Protein AF-W9H7K6-F1 (afdb_monomer_lite)

Sequence (71 aa):
MPTSESYTARYHAGLNGVRVSDARGDPVEDAVATIIGDALDDLLDEMERRGMEWESCVFWIERKRPAQAAP

Foldseek 3Di:
DFDKWKKKWAQDVVVNWIWIATPVRHTDPDPVSVVVGVVCVVVLVVCVVVVHDRRPDMDMDIDGDDPPPDD

Structure (mmCIF, N/CA/C/O backbone):
data_AF-W9H7K6-F1
#
_entry.id   AF-W9H7K6-F1
#
loop_
_atom_site.group_PDB
_atom_site.id
_atom_site.type_symbol
_atom_site.label_atom_id
_atom_site.label_alt_id
_atom_site.label_comp_id
_atom_site.label_asym_id
_atom_site.label_entity_id
_atom_site.label_seq_id
_atom_site.pdbx_PDB_ins_code
_atom_site.Cartn_x
_atom_site.Cartn_y
_atom_site.Cartn_z
_atom_site.occupancy
_atom_site.B_iso_or_equiv
_atom_site.auth_seq_id
_atom_site.auth_comp_id
_atom_site.auth_asym_id
_atom_site.auth_atom_id
_atom_site.pdbx_PDB_model_num
ATOM 1 N N . MET A 1 1 ? 22.872 4.728 -17.500 1.00 39.22 1 MET A N 1
ATOM 2 C CA . MET A 1 1 ? 22.407 5.230 -16.189 1.00 39.22 1 MET A CA 1
ATOM 3 C C . MET A 1 1 ? 21.242 4.345 -15.773 1.00 39.22 1 MET A C 1
ATOM 5 O O . MET A 1 1 ? 20.351 4.199 -16.604 1.00 39.22 1 MET A O 1
ATOM 9 N N . PRO A 1 2 ? 21.243 3.695 -14.596 1.00 49.19 2 PRO A N 1
ATOM 10 C CA . PRO A 1 2 ? 20.033 3.034 -14.116 1.00 49.19 2 PRO A CA 1
ATOM 11 C C . PRO A 1 2 ? 18.940 4.100 -14.000 1.00 49.19 2 PRO A C 1
ATOM 13 O O . PRO A 1 2 ? 19.134 5.115 -13.335 1.00 49.19 2 PRO A O 1
ATOM 16 N N . THR A 1 3 ? 17.831 3.924 -14.710 1.00 58.06 3 THR A N 1
ATOM 17 C CA . THR A 1 3 ? 16.644 4.751 -14.497 1.00 58.06 3 THR A CA 1
ATOM 18 C C . THR A 1 3 ? 16.009 4.250 -13.205 1.00 58.06 3 THR A C 1
ATOM 20 O O . THR A 1 3 ? 15.452 3.152 -13.187 1.00 58.06 3 THR A O 1
ATOM 23 N N . SER A 1 4 ? 16.184 4.983 -12.105 1.00 67.94 4 SER A N 1
ATOM 24 C CA . SER A 1 4 ? 15.424 4.715 -10.883 1.00 67.94 4 SER A CA 1
ATOM 25 C C . SER A 1 4 ? 13.956 5.045 -11.141 1.00 67.94 4 SER A C 1
ATOM 27 O O . SER A 1 4 ? 13.652 6.102 -11.694 1.00 67.94 4 SER A O 1
ATOM 29 N N . GLU A 1 5 ? 13.064 4.136 -10.766 1.00 83.88 5 GLU A N 1
ATOM 30 C CA . GLU A 1 5 ? 11.618 4.354 -10.779 1.00 83.88 5 GLU A CA 1
ATOM 31 C C . GLU A 1 5 ? 11.164 4.618 -9.347 1.00 83.88 5 GLU A C 1
ATOM 33 O O . GLU A 1 5 ? 11.540 3.885 -8.431 1.00 83.88 5 GLU A O 1
ATOM 38 N N . SER A 1 6 ? 10.388 5.680 -9.156 1.00 89.12 6 SER A N 1
ATOM 39 C CA . SER A 1 6 ? 9.847 6.057 -7.853 1.00 89.12 6 SER A CA 1
ATOM 40 C C . SER A 1 6 ? 8.351 5.791 -7.831 1.00 89.12 6 SER A C 1
ATOM 42 O O . SER A 1 6 ? 7.644 6.152 -8.774 1.00 89.12 6 SER A O 1
ATOM 44 N N . TYR A 1 7 ? 7.892 5.190 -6.739 1.00 92.00 7 TYR A N 1
ATOM 45 C CA . TYR A 1 7 ? 6.494 4.864 -6.507 1.00 92.00 7 TYR A CA 1
ATOM 46 C C . TYR A 1 7 ? 6.043 5.369 -5.144 1.00 92.00 7 TYR A C 1
ATOM 48 O O . TYR A 1 7 ? 6.821 5.429 -4.186 1.00 92.00 7 TYR A O 1
ATOM 56 N N . THR A 1 8 ? 4.757 5.670 -5.063 1.00 93.81 8 THR A N 1
ATOM 57 C CA . THR A 1 8 ? 4.053 5.935 -3.817 1.00 93.81 8 THR A CA 1
ATOM 58 C C . THR A 1 8 ? 3.010 4.851 -3.624 1.00 93.81 8 THR A C 1
ATOM 60 O O . THR A 1 8 ? 2.212 4.596 -4.522 1.00 93.81 8 THR A O 1
ATOM 63 N N . ALA A 1 9 ? 2.995 4.228 -2.454 1.00 93.38 9 ALA A N 1
ATOM 64 C CA . ALA A 1 9 ? 2.004 3.229 -2.098 1.00 93.38 9 ALA A CA 1
ATOM 65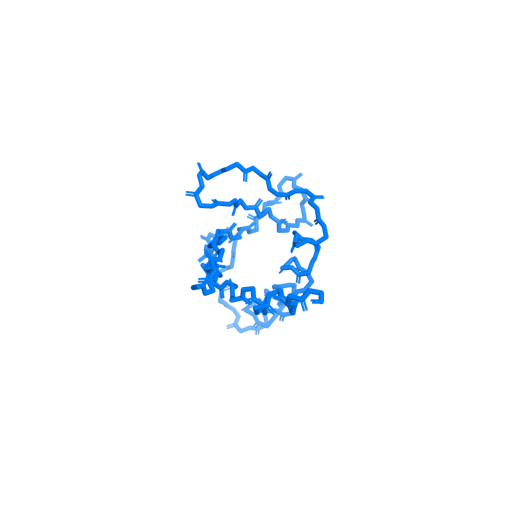 C C . ALA A 1 9 ? 1.253 3.650 -0.835 1.00 93.38 9 ALA A C 1
ATOM 67 O O . ALA A 1 9 ? 1.844 4.174 0.112 1.00 93.38 9 ALA A O 1
ATOM 68 N N . ARG A 1 10 ? -0.062 3.445 -0.833 1.00 92.19 10 ARG A N 1
ATOM 69 C CA . ARG A 1 10 ? -0.941 3.811 0.280 1.00 92.19 10 ARG A CA 1
ATOM 70 C C . ARG A 1 10 ? -2.046 2.77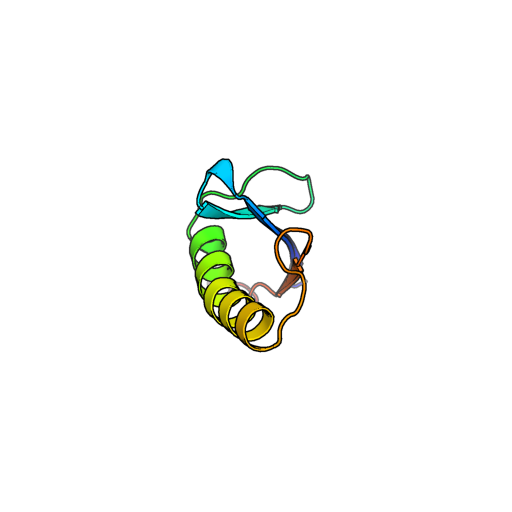8 0.437 1.00 92.19 10 ARG A C 1
ATOM 72 O O . ARG A 1 10 ? -2.628 2.348 -0.560 1.00 92.19 10 ARG A O 1
ATOM 79 N N . TYR A 1 11 ? -2.392 2.450 1.678 1.00 89.00 11 TYR A N 1
ATOM 80 C CA . TYR A 1 11 ? -3.585 1.658 1.942 1.00 89.00 11 TYR A CA 1
ATOM 81 C C . TYR A 1 11 ? -4.860 2.419 1.559 1.00 89.00 11 TYR A C 1
ATOM 83 O O . TYR A 1 11 ? -5.064 3.582 1.919 1.00 89.00 11 TYR A O 1
ATOM 91 N N . HIS A 1 12 ? -5.738 1.752 0.822 1.00 85.88 12 HIS A N 1
ATOM 92 C CA . HIS A 1 12 ? -6.993 2.305 0.356 1.00 85.88 12 HIS A CA 1
ATOM 93 C C . HIS A 1 12 ? -8.159 1.467 0.884 1.00 85.88 12 HIS A C 1
ATOM 95 O O . HIS A 1 12 ? -8.526 0.452 0.295 1.00 85.88 12 HIS A O 1
ATOM 101 N N . ALA A 1 13 ? -8.806 1.942 1.953 1.00 82.25 13 ALA A N 1
ATOM 102 C CA . ALA A 1 13 ? -9.907 1.237 2.618 1.00 82.25 13 ALA A CA 1
ATOM 103 C C . ALA A 1 13 ? -11.052 0.850 1.664 1.00 82.25 13 ALA A C 1
ATOM 105 O O . ALA A 1 13 ? -11.583 -0.250 1.744 1.00 82.25 13 ALA A O 1
ATOM 106 N N . GLY A 1 14 ? -11.387 1.708 0.692 1.00 82.94 14 GLY A N 1
ATOM 107 C CA . GLY A 1 14 ? -12.433 1.405 -0.296 1.00 82.94 14 GLY A CA 1
ATOM 108 C C . GLY A 1 14 ? -12.092 0.263 -1.263 1.00 82.94 14 GLY A C 1
ATOM 109 O O . GLY A 1 14 ? -12.984 -0.243 -1.933 1.00 82.94 14 GLY A O 1
ATOM 110 N N . LEU A 1 15 ? -10.817 -0.125 -1.349 1.00 81.06 15 LEU A N 1
ATOM 111 C CA . LEU A 1 15 ? -10.340 -1.259 -2.145 1.00 81.06 15 LEU A CA 1
ATOM 112 C C . LEU A 1 15 ? -9.918 -2.436 -1.258 1.00 81.06 15 LEU A C 1
ATOM 114 O O . LEU A 1 15 ? -9.603 -3.493 -1.791 1.00 81.06 15 LEU A O 1
ATOM 118 N N . ASN A 1 16 ? -9.900 -2.245 0.068 1.00 83.88 16 ASN A N 1
ATOM 119 C CA . ASN A 1 16 ? -9.315 -3.168 1.034 1.00 83.88 16 ASN A CA 1
ATOM 120 C C . ASN A 1 16 ? -7.927 -3.666 0.587 1.00 83.88 16 ASN A C 1
ATOM 122 O O . ASN A 1 16 ? -7.683 -4.868 0.513 1.00 83.88 16 ASN A O 1
ATOM 126 N N . GLY A 1 17 ? -7.052 -2.734 0.199 1.00 86.12 17 GLY A N 1
ATOM 127 C CA . GLY A 1 17 ? -5.738 -3.069 -0.339 1.00 86.12 17 GLY A CA 1
ATOM 128 C C . GLY A 1 17 ? -4.864 -1.853 -0.625 1.00 86.12 17 GLY A C 1
ATOM 129 O O . GLY A 1 17 ? -5.267 -0.703 -0.430 1.00 86.12 17 GLY A O 1
ATOM 130 N N . VAL A 1 18 ? -3.646 -2.111 -1.094 1.00 90.25 18 VAL A N 1
ATOM 131 C CA . VAL A 1 18 ? -2.651 -1.079 -1.400 1.00 90.25 18 VAL A CA 1
ATOM 132 C C . VAL A 1 18 ? -2.869 -0.519 -2.805 1.00 90.25 18 VAL A C 1
ATOM 134 O O . VAL A 1 18 ? -2.872 -1.250 -3.792 1.00 90.25 18 VAL A O 1
ATOM 137 N N . ARG A 1 19 ? -2.994 0.806 -2.910 1.00 91.44 19 ARG A N 1
ATOM 138 C CA . ARG A 1 19 ? -2.935 1.529 -4.183 1.00 91.44 19 ARG A CA 1
ATOM 139 C C . ARG A 1 19 ? -1.514 2.019 -4.422 1.00 91.44 19 ARG A C 1
ATOM 141 O O . ARG A 1 19 ? -0.951 2.698 -3.564 1.00 91.44 19 ARG A O 1
ATOM 148 N N . VAL A 1 20 ? -0.982 1.727 -5.604 1.00 93.31 20 VAL A N 1
ATOM 149 C CA . VAL A 1 20 ? 0.345 2.165 -6.045 1.00 93.31 20 VAL A CA 1
ATOM 150 C C . VAL A 1 20 ? 0.199 3.222 -7.136 1.00 93.31 20 VAL A C 1
ATOM 152 O O . VAL A 1 20 ? -0.594 3.064 -8.063 1.00 93.31 20 VAL A O 1
ATOM 155 N N . SER A 1 21 ? 0.971 4.295 -7.018 1.00 93.88 21 SER A N 1
ATOM 156 C CA . SER A 1 21 ? 1.086 5.369 -7.999 1.00 93.88 21 SER A CA 1
ATOM 157 C C . SER A 1 21 ? 2.546 5.560 -8.398 1.00 93.88 21 SER A C 1
ATOM 159 O O . SER A 1 21 ? 3.448 5.360 -7.582 1.00 93.88 21 SER A O 1
ATOM 161 N N . ASP A 1 22 ? 2.787 5.952 -9.645 1.00 91.62 22 ASP A N 1
ATOM 162 C CA . ASP A 1 22 ? 4.117 6.332 -10.116 1.00 91.62 22 ASP A CA 1
ATOM 163 C C . ASP A 1 22 ? 4.515 7.744 -9.635 1.00 91.62 22 ASP A C 1
ATOM 165 O O . ASP A 1 22 ? 3.774 8.428 -8.925 1.00 91.62 22 ASP A O 1
ATOM 169 N N . ALA A 1 23 ? 5.694 8.212 -10.049 1.00 87.69 23 ALA A N 1
ATOM 170 C CA . ALA A 1 23 ? 6.205 9.540 -9.703 1.00 87.69 23 ALA A CA 1
ATOM 171 C C . ALA A 1 23 ? 5.335 10.716 -10.199 1.00 87.69 23 ALA A C 1
ATOM 173 O O . ALA A 1 23 ? 5.530 11.848 -9.754 1.00 87.69 23 ALA A O 1
ATOM 174 N N . ARG A 1 24 ? 4.413 10.481 -11.139 1.00 87.75 24 ARG A N 1
ATOM 175 C CA . ARG A 1 24 ? 3.458 11.476 -11.651 1.00 87.75 24 ARG A CA 1
ATOM 176 C C . ARG A 1 24 ? 2.130 11.437 -10.896 1.00 87.75 24 ARG A C 1
ATOM 178 O O . ARG A 1 24 ? 1.322 12.348 -11.058 1.00 87.75 24 ARG A O 1
ATOM 185 N N . GLY A 1 25 ? 1.934 10.432 -10.043 1.00 88.31 25 GLY A N 1
ATOM 186 C CA . GLY A 1 25 ? 0.690 10.174 -9.326 1.00 88.31 25 GLY A CA 1
ATOM 187 C C . GLY A 1 25 ? -0.268 9.260 -10.090 1.00 88.31 25 GLY A C 1
ATOM 188 O O . GLY A 1 25 ? -1.348 8.954 -9.574 1.00 88.31 25 GLY A O 1
ATOM 189 N N . ASP A 1 26 ? 0.119 8.792 -11.277 1.00 90.44 26 ASP A N 1
ATOM 190 C CA . ASP A 1 26 ? -0.721 7.935 -12.103 1.00 90.44 26 ASP A CA 1
ATOM 191 C C . ASP A 1 26 ? -0.784 6.530 -11.483 1.00 90.44 26 ASP A C 1
ATOM 193 O O . ASP A 1 26 ? 0.243 6.019 -11.021 1.00 90.44 26 ASP A O 1
ATOM 197 N N . PRO A 1 27 ? -1.973 5.902 -11.400 1.00 90.56 27 PRO A N 1
ATOM 198 C CA . PRO A 1 27 ? -2.100 4.568 -10.831 1.00 90.56 27 PRO A CA 1
ATOM 199 C C . PRO A 1 27 ? -1.301 3.552 -11.651 1.00 90.56 27 PRO A C 1
ATOM 201 O O . PRO A 1 27 ? -1.373 3.527 -12.879 1.00 90.56 27 PRO A O 1
ATOM 204 N N . VAL A 1 28 ? -0.567 2.694 -10.948 1.00 90.44 28 VAL A N 1
ATOM 205 C CA . VAL A 1 28 ? 0.140 1.554 -11.531 1.00 90.44 28 VAL A CA 1
ATOM 206 C C . VAL A 1 28 ? -0.728 0.321 -11.314 1.00 90.44 28 VAL A C 1
ATOM 208 O O . VAL A 1 28 ? -1.087 0.013 -10.182 1.00 90.44 28 VAL A O 1
ATOM 211 N N . GLU A 1 29 ? -1.081 -0.372 -12.395 1.00 83.81 29 GLU A N 1
ATOM 212 C CA . GLU A 1 29 ? -1.932 -1.578 -12.363 1.00 83.81 29 GLU A CA 1
ATOM 213 C C . GLU A 1 29 ? -1.199 -2.829 -12.879 1.00 83.81 29 GLU A C 1
ATOM 215 O O . GLU A 1 29 ? -1.792 -3.894 -13.038 1.00 83.81 29 GLU A O 1
ATOM 220 N N . ASP A 1 30 ? 0.095 -2.709 -13.176 1.00 83.50 30 ASP A N 1
ATOM 221 C CA . ASP A 1 30 ? 0.901 -3.801 -13.713 1.00 83.50 30 ASP A CA 1
ATOM 222 C C . ASP A 1 30 ? 1.508 -4.690 -12.607 1.00 83.50 30 ASP A C 1
ATOM 224 O O . ASP A 1 30 ? 1.251 -4.530 -11.413 1.00 83.50 30 ASP A O 1
ATOM 228 N N . ALA A 1 31 ? 2.359 -5.640 -13.009 1.00 87.12 31 ALA A N 1
ATOM 229 C CA . ALA A 1 31 ? 3.040 -6.554 -12.093 1.00 87.12 31 ALA A CA 1
ATOM 230 C C . ALA A 1 31 ? 3.846 -5.846 -10.983 1.00 87.12 31 ALA A C 1
ATOM 232 O O . ALA A 1 31 ? 4.100 -6.445 -9.940 1.00 87.12 31 ALA A O 1
ATOM 233 N N . VAL A 1 32 ? 4.260 -4.588 -11.177 1.00 85.75 32 VAL A N 1
ATOM 234 C CA . VAL A 1 32 ? 4.964 -3.812 -10.148 1.00 85.75 32 VAL A CA 1
A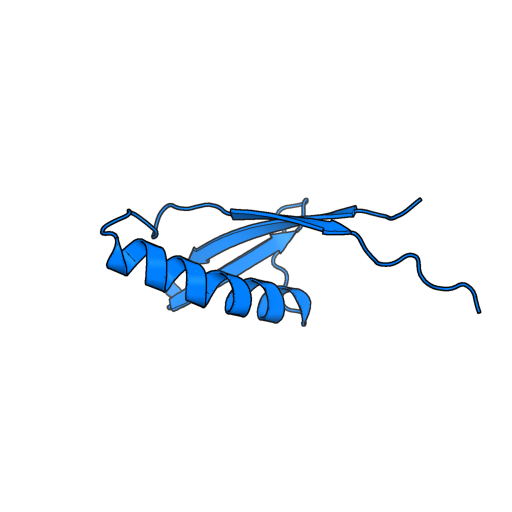TOM 235 C C . VAL A 1 32 ? 4.031 -3.478 -8.991 1.00 85.75 32 VAL A C 1
ATOM 237 O O . VAL A 1 32 ? 4.452 -3.567 -7.839 1.00 85.75 32 VAL A O 1
ATOM 240 N N . ALA A 1 33 ? 2.772 -3.143 -9.277 1.00 86.81 33 ALA A N 1
ATOM 241 C CA . ALA A 1 33 ? 1.791 -2.846 -8.242 1.00 86.81 33 ALA A CA 1
ATOM 242 C C . ALA A 1 33 ? 1.495 -4.072 -7.374 1.00 86.81 33 ALA A C 1
ATOM 244 O O . ALA A 1 33 ? 1.453 -3.939 -6.154 1.00 86.81 33 ALA A O 1
ATOM 245 N N . THR A 1 34 ? 1.387 -5.261 -7.979 1.00 89.12 34 THR A N 1
ATOM 246 C CA . THR A 1 34 ? 1.247 -6.525 -7.237 1.00 89.12 34 THR A CA 1
ATOM 247 C C . THR A 1 34 ? 2.450 -6.773 -6.331 1.00 89.12 34 THR A C 1
ATOM 249 O O . THR A 1 34 ? 2.276 -6.968 -5.138 1.00 89.12 34 THR A O 1
ATOM 252 N N . ILE A 1 35 ? 3.677 -6.669 -6.860 1.00 89.00 35 ILE A N 1
ATOM 253 C CA . ILE A 1 35 ? 4.903 -6.892 -6.072 1.00 89.00 35 ILE A CA 1
ATOM 254 C C . ILE A 1 35 ? 4.996 -5.923 -4.885 1.00 89.00 35 ILE A C 1
ATOM 256 O O . ILE A 1 35 ? 5.399 -6.318 -3.793 1.00 89.00 35 ILE A O 1
ATOM 260 N N . ILE A 1 36 ? 4.665 -4.646 -5.097 1.00 90.25 36 ILE A N 1
ATOM 261 C CA . ILE A 1 36 ? 4.682 -3.635 -4.034 1.00 90.25 36 ILE A CA 1
ATOM 262 C C . ILE A 1 36 ? 3.564 -3.892 -3.019 1.00 90.25 36 ILE A C 1
ATOM 264 O O . ILE A 1 36 ? 3.804 -3.740 -1.826 1.00 90.25 36 ILE A O 1
ATOM 268 N N . GLY A 1 37 ? 2.371 -4.270 -3.482 1.00 90.62 37 GLY A N 1
ATOM 269 C CA . GLY A 1 37 ? 1.241 -4.621 -2.626 1.00 90.62 37 GLY A CA 1
ATOM 270 C C . GLY A 1 37 ? 1.583 -5.778 -1.696 1.00 90.62 37 GLY A C 1
ATOM 271 O O . GLY A 1 37 ? 1.518 -5.601 -0.485 1.00 90.62 37 GLY A O 1
ATOM 272 N N . ASP A 1 38 ? 2.055 -6.894 -2.253 1.00 89.69 38 ASP A N 1
ATOM 273 C CA . ASP A 1 38 ? 2.440 -8.088 -1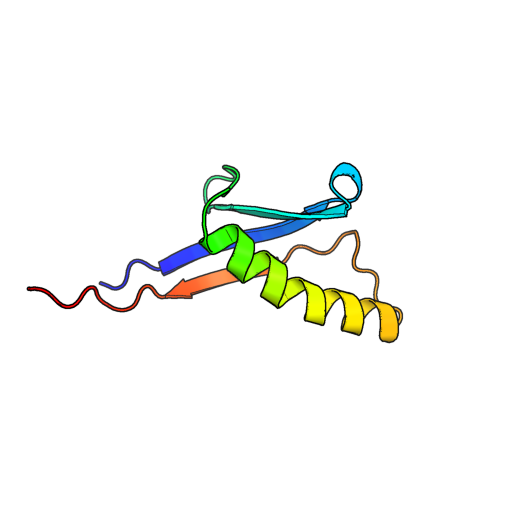.491 1.00 89.69 38 ASP A CA 1
ATOM 274 C C . ASP A 1 38 ? 3.538 -7.772 -0.461 1.00 89.69 38 ASP A C 1
ATOM 276 O O . ASP A 1 38 ? 3.467 -8.195 0.687 1.00 89.69 38 ASP A O 1
ATOM 280 N N . ALA A 1 39 ? 4.548 -6.981 -0.845 1.00 89.06 39 ALA A N 1
ATOM 281 C CA . ALA A 1 39 ? 5.631 -6.603 0.064 1.00 89.06 39 ALA A CA 1
ATOM 282 C C . ALA A 1 39 ? 5.177 -5.682 1.210 1.00 89.06 39 ALA A C 1
ATOM 284 O O . ALA A 1 39 ? 5.825 -5.638 2.257 1.00 89.06 39 ALA A O 1
ATOM 285 N N . LEU A 1 40 ? 4.116 -4.899 0.998 1.00 92.19 40 LEU A N 1
ATOM 286 C CA . LEU A 1 40 ? 3.570 -4.005 2.013 1.00 92.19 40 LEU A CA 1
ATOM 287 C C . LEU A 1 40 ? 2.534 -4.685 2.899 1.00 92.19 40 LEU A C 1
ATOM 289 O O . LEU A 1 40 ? 2.391 -4.245 4.032 1.00 92.19 40 LEU A O 1
ATOM 293 N N . ASP A 1 41 ? 1.865 -5.736 2.435 1.00 90.12 41 ASP A N 1
ATOM 294 C CA . ASP A 1 41 ? 0.874 -6.477 3.225 1.00 90.12 41 ASP A CA 1
ATOM 295 C C . ASP A 1 41 ? 1.500 -7.003 4.529 1.00 90.12 41 ASP A C 1
ATOM 297 O O . ASP A 1 41 ? 1.063 -6.644 5.622 1.00 90.12 41 ASP A O 1
ATOM 301 N N . ASP A 1 42 ? 2.651 -7.680 4.426 1.00 89.12 42 ASP A N 1
ATOM 302 C CA . ASP A 1 42 ? 3.428 -8.158 5.582 1.00 89.12 42 ASP A CA 1
ATOM 303 C C . ASP A 1 42 ? 3.829 -7.022 6.549 1.00 89.12 42 ASP A C 1
ATOM 305 O O . ASP A 1 42 ? 3.912 -7.203 7.769 1.00 89.12 42 ASP A O 1
ATOM 309 N N . LEU A 1 43 ? 4.123 -5.833 6.011 1.00 91.44 43 LEU A N 1
ATOM 310 C CA . LEU A 1 43 ? 4.500 -4.670 6.814 1.00 91.44 43 LEU A CA 1
ATOM 311 C C . LEU A 1 43 ? 3.286 -4.070 7.530 1.00 91.44 43 LEU A C 1
ATOM 313 O O . LEU A 1 43 ? 3.407 -3.683 8.693 1.00 91.44 43 LEU A O 1
ATOM 317 N N . LEU A 1 44 ? 2.143 -3.980 6.850 1.00 91.62 44 LEU A N 1
ATOM 318 C CA . LEU A 1 44 ? 0.895 -3.477 7.417 1.00 91.62 44 LEU A CA 1
ATOM 319 C C . LEU A 1 44 ? 0.417 -4.384 8.557 1.00 91.62 44 LEU A C 1
ATOM 321 O O . LEU A 1 44 ? 0.113 -3.871 9.635 1.00 91.62 44 LEU A O 1
ATOM 325 N N . ASP A 1 45 ? 0.483 -5.703 8.373 1.00 91.06 45 ASP A N 1
ATOM 326 C CA . ASP A 1 45 ? 0.191 -6.692 9.416 1.00 91.06 45 ASP A CA 1
ATOM 327 C C . ASP A 1 45 ? 1.082 -6.495 10.656 1.00 91.06 45 ASP A C 1
ATOM 329 O O . ASP A 1 45 ? 0.621 -6.507 11.804 1.00 91.06 45 ASP A O 1
ATOM 333 N N . GLU A 1 46 ? 2.384 -6.268 10.455 1.00 94.62 46 GLU A N 1
ATOM 334 C CA . GLU A 1 46 ? 3.305 -5.998 11.562 1.00 94.62 46 GLU A CA 1
ATOM 335 C C . GLU A 1 46 ? 2.999 -4.659 12.250 1.00 94.62 46 GLU A C 1
ATOM 337 O O . GLU A 1 46 ? 3.076 -4.575 13.479 1.00 94.62 46 GLU A O 1
ATOM 342 N N . MET A 1 47 ? 2.639 -3.616 11.497 1.00 93.31 47 MET A N 1
ATOM 343 C CA . MET A 1 47 ? 2.240 -2.317 12.050 1.00 93.31 47 MET A CA 1
ATOM 344 C C . MET A 1 47 ? 0.982 -2.440 12.910 1.00 93.31 47 MET A C 1
ATOM 346 O O . MET A 1 47 ? 0.972 -1.945 14.043 1.00 93.31 47 MET A O 1
ATOM 350 N N . GLU A 1 48 ? -0.037 -3.153 12.428 1.00 92.44 48 GLU A N 1
ATOM 351 C CA . GLU A 1 48 ? -1.255 -3.438 13.185 1.00 92.44 48 GLU A CA 1
ATOM 352 C C . GLU A 1 48 ? -0.932 -4.201 14.477 1.00 92.44 48 GLU A C 1
ATOM 354 O O . GLU A 1 48 ? -1.327 -3.780 15.569 1.00 92.44 48 GLU A O 1
ATOM 359 N N . ARG A 1 49 ? -0.112 -5.257 14.394 1.00 95.94 49 ARG A N 1
ATOM 360 C CA . ARG A 1 49 ? 0.325 -6.047 15.559 1.00 95.94 49 ARG A CA 1
ATOM 361 C C . ARG A 1 49 ? 1.048 -5.210 16.617 1.00 95.94 49 ARG A C 1
ATOM 363 O O . ARG A 1 49 ? 1.029 -5.548 17.803 1.00 95.94 49 ARG A O 1
ATOM 370 N N . ARG A 1 50 ? 1.711 -4.129 16.202 1.00 96.00 50 ARG A N 1
ATOM 371 C CA . ARG A 1 50 ? 2.427 -3.184 17.077 1.00 96.00 50 ARG A CA 1
ATOM 372 C C . ARG A 1 50 ? 1.549 -2.031 17.569 1.00 96.00 50 ARG A C 1
ATOM 374 O O . ARG A 1 50 ? 2.034 -1.229 18.367 1.00 96.00 50 ARG A O 1
ATOM 381 N N . GLY A 1 51 ? 0.293 -1.943 17.130 1.00 93.69 51 GLY A N 1
ATOM 382 C CA . GLY A 1 51 ? -0.613 -0.838 17.450 1.00 93.69 51 GLY A CA 1
ATOM 383 C C . GLY A 1 51 ? -0.216 0.481 16.782 1.00 93.69 51 GLY A C 1
ATOM 384 O O . GLY A 1 51 ? -0.485 1.550 17.330 1.00 93.69 51 GLY A O 1
ATOM 385 N N . MET A 1 52 ? 0.473 0.416 15.640 1.00 92.38 52 MET A N 1
ATOM 386 C CA . MET A 1 52 ? 0.818 1.590 14.842 1.00 92.38 52 MET A CA 1
ATOM 387 C C . MET A 1 52 ? -0.353 1.962 13.933 1.00 92.38 52 MET A C 1
ATOM 389 O O . MET A 1 52 ? -1.011 1.094 13.368 1.00 92.38 52 MET A O 1
ATOM 393 N N . GLU A 1 53 ? -0.602 3.259 13.773 1.00 90.19 53 GLU A N 1
ATOM 394 C CA . GLU A 1 53 ? -1.587 3.746 12.809 1.00 90.19 53 GLU A CA 1
ATOM 395 C C . GLU A 1 53 ? -1.039 3.538 11.389 1.00 90.19 53 GLU A C 1
ATOM 397 O O . GLU A 1 53 ? 0.053 4.006 11.063 1.00 90.19 53 GLU A O 1
ATOM 402 N N . TRP A 1 54 ? -1.764 2.770 10.576 1.00 88.88 54 TRP A N 1
ATOM 403 C CA . TRP A 1 54 ? -1.317 2.325 9.254 1.00 88.88 54 TRP A CA 1
ATOM 404 C C . TRP A 1 54 ? -2.225 2.804 8.113 1.00 88.88 54 TRP A C 1
ATOM 406 O O . TRP A 1 54 ? -1.780 2.884 6.968 1.00 88.88 54 TRP A O 1
ATOM 416 N N . GLU A 1 55 ? -3.465 3.203 8.403 1.00 87.25 55 GLU A N 1
ATOM 417 C CA . GLU A 1 55 ? -4.449 3.628 7.399 1.00 87.25 55 GLU A CA 1
ATOM 418 C C . GLU A 1 55 ? -4.077 4.968 6.732 1.00 87.25 55 GLU A C 1
ATOM 420 O O . GLU A 1 55 ? -4.441 5.229 5.577 1.00 87.25 55 GLU A O 1
ATOM 425 N N . SER A 1 56 ? -3.329 5.824 7.435 1.00 85.06 56 SER A N 1
ATOM 426 C CA . SER A 1 56 ? -2.829 7.106 6.926 1.00 85.06 56 SER A CA 1
ATOM 427 C C . SER A 1 56 ? -1.404 7.047 6.363 1.00 85.06 56 SER A C 1
ATOM 429 O O . SER A 1 56 ? -0.925 8.036 5.797 1.00 85.06 56 SER A O 1
ATOM 431 N N . CYS A 1 57 ? -0.734 5.895 6.462 1.00 88.94 57 CYS A N 1
ATOM 432 C CA . CYS A 1 57 ? 0.649 5.753 6.025 1.00 88.94 57 CYS A CA 1
ATOM 433 C C . CYS A 1 57 ? 0.814 5.899 4.506 1.00 88.94 57 CYS A C 1
ATOM 435 O O . CYS A 1 57 ? -0.004 5.449 3.698 1.00 88.94 57 CYS A O 1
ATOM 437 N N . VAL A 1 58 ? 1.933 6.518 4.125 1.00 90.88 58 VAL A N 1
ATOM 438 C CA . VAL A 1 58 ? 2.378 6.661 2.738 1.00 90.88 58 VAL A CA 1
ATOM 439 C C . VAL A 1 58 ? 3.792 6.110 2.626 1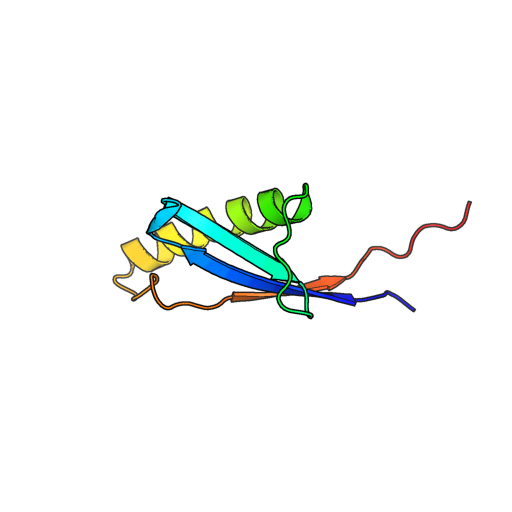.00 90.88 58 VAL A C 1
ATOM 441 O O . VAL A 1 58 ? 4.717 6.614 3.267 1.00 90.88 58 VAL A O 1
ATOM 444 N N . PHE A 1 59 ? 3.961 5.091 1.790 1.00 92.31 59 PHE A N 1
ATOM 445 C CA . PHE A 1 59 ? 5.238 4.432 1.550 1.00 92.31 59 PHE A CA 1
ATOM 446 C C . PHE A 1 59 ? 5.866 4.959 0.263 1.00 92.31 59 PHE A C 1
ATOM 448 O O . PHE A 1 59 ? 5.237 4.960 -0.796 1.00 92.31 59 PHE A O 1
ATOM 455 N N . TRP A 1 60 ? 7.120 5.394 0.359 1.00 92.31 60 TRP A N 1
ATOM 456 C CA . TRP A 1 60 ? 7.926 5.830 -0.778 1.00 92.31 60 TRP A CA 1
ATOM 457 C C . TRP A 1 60 ? 8.894 4.720 -1.163 1.00 92.31 60 TRP A C 1
ATOM 459 O O . TRP A 1 60 ? 9.710 4.295 -0.346 1.00 92.31 60 TRP A O 1
ATOM 469 N N . ILE A 1 61 ? 8.798 4.248 -2.404 1.00 90.12 61 ILE A N 1
ATOM 470 C CA . ILE A 1 61 ? 9.594 3.128 -2.905 1.00 90.12 61 ILE A CA 1
ATOM 471 C C . ILE A 1 61 ? 10.452 3.607 -4.069 1.00 90.12 61 ILE A C 1
ATOM 473 O O . ILE A 1 61 ? 9.937 4.062 -5.089 1.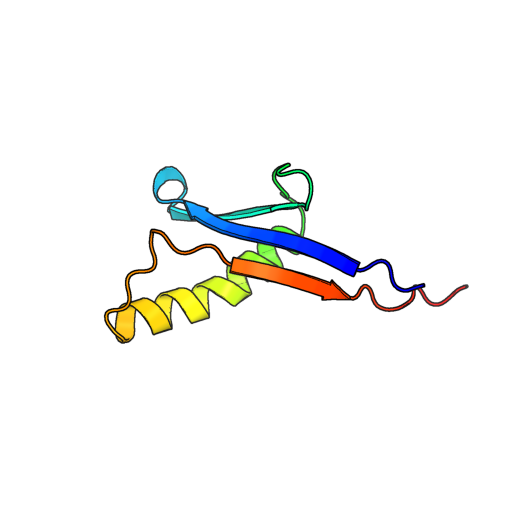00 90.12 61 ILE A O 1
ATOM 477 N N . GLU A 1 62 ? 11.768 3.458 -3.938 1.00 88.81 62 GLU A N 1
ATOM 478 C CA . GLU A 1 62 ? 12.712 3.657 -5.037 1.00 88.81 62 GLU A CA 1
ATOM 479 C C . GLU A 1 62 ? 13.192 2.309 -5.564 1.00 88.81 62 GLU A C 1
ATOM 481 O O . GLU A 1 62 ? 13.926 1.573 -4.897 1.00 88.81 62 GLU A O 1
ATOM 486 N N . ARG A 1 63 ? 12.814 1.985 -6.799 1.00 81.69 63 ARG A N 1
ATOM 487 C CA . ARG A 1 63 ? 13.240 0.762 -7.467 1.00 81.69 63 ARG A CA 1
ATOM 488 C C . ARG A 1 63 ? 14.368 1.069 -8.438 1.00 81.69 63 ARG A C 1
ATOM 490 O O . ARG A 1 63 ? 14.207 1.795 -9.417 1.00 81.69 63 ARG A O 1
ATOM 497 N N . LYS A 1 64 ? 15.526 0.453 -8.210 1.00 76.75 64 LYS A N 1
ATOM 498 C CA . LYS A 1 64 ? 16.604 0.434 -9.203 1.00 76.75 64 LYS A CA 1
ATOM 499 C C . LYS A 1 64 ? 16.249 -0.607 -10.259 1.00 76.75 64 LYS A C 1
ATOM 501 O O . LYS A 1 64 ? 16.232 -1.798 -9.947 1.00 76.75 64 LYS A O 1
ATOM 506 N N . ARG A 1 65 ? 15.991 -0.196 -11.507 1.00 64.31 65 ARG A N 1
ATOM 507 C CA . ARG A 1 65 ? 15.968 -1.171 -12.605 1.00 64.31 65 ARG A CA 1
ATOM 508 C C . ARG A 1 65 ? 17.353 -1.827 -12.688 1.00 64.31 65 ARG A C 1
ATOM 510 O O . ARG A 1 65 ? 18.348 -1.093 -12.723 1.00 64.31 65 ARG A O 1
ATOM 517 N N . PRO A 1 66 ? 17.455 -3.169 -12.730 1.00 56.06 66 PRO A N 1
ATOM 518 C CA . PRO A 1 66 ? 18.702 -3.791 -13.143 1.00 56.06 66 PRO A CA 1
ATOM 519 C C . PRO A 1 66 ? 19.048 -3.219 -14.518 1.00 56.06 66 PRO A C 1
ATOM 521 O O . PRO A 1 66 ? 18.157 -3.052 -15.355 1.00 56.06 66 PRO A O 1
ATOM 524 N N . ALA A 1 67 ? 20.313 -2.836 -14.724 1.00 53.25 67 ALA A N 1
ATOM 525 C CA . ALA A 1 67 ? 20.761 -2.373 -16.029 1.00 53.25 67 ALA A CA 1
ATOM 526 C C . ALA A 1 67 ? 20.325 -3.430 -17.044 1.00 53.25 67 ALA A C 1
ATOM 528 O O . ALA A 1 67 ? 20.704 -4.592 -16.907 1.00 53.25 67 ALA A O 1
ATOM 529 N N . GLN A 1 68 ? 19.457 -3.047 -17.982 1.00 49.00 68 GLN A N 1
ATOM 530 C CA . GLN A 1 68 ? 19.042 -3.932 -19.056 1.00 49.00 68 GLN A CA 1
ATOM 531 C C . GLN A 1 68 ? 20.335 -4.419 -19.704 1.00 49.00 68 GLN A C 1
ATOM 533 O O . GLN A 1 68 ? 21.096 -3.601 -20.224 1.00 49.00 68 GLN A O 1
ATOM 538 N N . ALA A 1 69 ? 20.646 -5.709 -19.548 1.00 43.69 69 ALA A N 1
ATOM 539 C CA . ALA A 1 69 ? 21.800 -6.292 -20.204 1.00 43.69 69 ALA A CA 1
ATOM 540 C C . ALA A 1 69 ? 21.588 -6.030 -21.696 1.00 43.69 69 ALA A C 1
ATOM 542 O O . ALA A 1 69 ? 20.571 -6.445 -22.256 1.00 43.69 69 ALA A O 1
ATOM 543 N N . ALA A 1 70 ? 22.467 -5.220 -22.287 1.00 41.66 70 ALA A N 1
ATOM 544 C CA . ALA A 1 70 ? 22.448 -4.998 -23.721 1.00 41.66 70 ALA A CA 1
ATOM 545 C C . ALA A 1 70 ? 22.557 -6.373 -24.414 1.00 41.66 70 ALA A C 1
ATOM 547 O O . ALA A 1 70 ? 23.265 -7.232 -23.879 1.00 41.66 70 ALA A O 1
ATOM 548 N N . PRO A 1 71 ? 21.818 -6.598 -25.515 1.00 55.25 71 PRO A N 1
ATOM 549 C CA . PRO A 1 71 ? 21.848 -7.865 -26.241 1.00 55.25 71 PRO A CA 1
ATOM 550 C C . PRO A 1 71 ? 23.253 -8.229 -26.732 1.00 55.25 71 PRO A C 1
ATOM 552 O O . PRO A 1 71 ? 24.047 -7.299 -27.013 1.00 55.25 71 PRO A O 1
#

Organism: NCBI:txid1385369

Secondary structure (DSSP, 8-state):
---EEEEEEEEEGGGTEEEEEETTSPBP-SHHHHHHHHHHHHHHHHHHHTT---TT-EEEEEEEPPP----

pLDDT: mean 83.53, std 14.16, range [39.22, 96.0]

Radius of gyration: 13.85 Å; chains: 1; bounding box: 35×20×44 Å